Protein AF-A0A1R1BAN3-F1 (afdb_monomer)

Sequence (47 aa):
MSMTDYKERYRPQFHFTPATQWMNDPNGLVFFEGEYHLFYQFHPDGT

Mean predicted aligned error: 5.93 Å

Solvent-accessible surface area (backbone atoms only — not comparable to full-atom values): 3358 Å² total; per-residue (Å²): 132,88,76,66,78,72,83,52,94,83,58,68,72,83,57,94,71,70,98,65,65,46,71,67,59,79,35,77,77,41,78,56,99,92,42,82,46,78,45,57,47,71,40,92,85,41,128

Radius of gyration: 12.88 Å; Cα contacts (8 Å, |Δi|>4): 51; chains: 1; bounding box: 33×26×30 Å

pLDDT: mean 86.68, std 13.47, range [42.84, 97.88]

Structure (mmCIF, N/CA/C/O backbone):
data_AF-A0A1R1BAN3-F1
#
_entry.id   AF-A0A1R1BAN3-F1
#
loop_
_atom_site.group_PDB
_atom_site.id
_atom_site.type_symbol
_atom_site.label_atom_id
_atom_site.label_alt_id
_atom_site.label_comp_id
_atom_site.label_asym_id
_atom_site.label_entity_id
_atom_site.label_seq_id
_atom_site.pdbx_PDB_ins_code
_atom_site.Cartn_x
_atom_site.Cartn_y
_atom_site.Cartn_z
_atom_site.occupancy
_atom_site.B_iso_or_equiv
_atom_site.auth_seq_id
_atom_site.auth_comp_id
_atom_site.auth_asym_id
_atom_site.auth_atom_id
_atom_site.pdbx_PDB_model_num
ATOM 1 N N . MET A 1 1 ? 1.761 -19.768 7.821 1.00 42.84 1 MET A N 1
ATOM 2 C CA . MET A 1 1 ? 2.633 -18.577 7.784 1.00 42.84 1 MET A CA 1
ATOM 3 C C . MET A 1 1 ? 2.841 -18.250 6.315 1.00 42.84 1 MET A C 1
ATOM 5 O O . MET A 1 1 ? 3.418 -19.078 5.625 1.00 42.84 1 MET A O 1
ATOM 9 N N . SER A 1 2 ? 2.237 -17.177 5.800 1.00 50.03 2 SER A N 1
ATOM 10 C CA . SER A 1 2 ? 2.307 -16.863 4.365 1.00 50.03 2 SER A CA 1
ATOM 11 C C . SER A 1 2 ? 3.734 -16.442 4.014 1.00 50.03 2 SER A C 1
ATOM 13 O O . SER A 1 2 ? 4.232 -15.469 4.575 1.00 50.03 2 SER A O 1
ATOM 15 N N . MET A 1 3 ? 4.405 -17.212 3.156 1.00 55.41 3 MET A N 1
ATOM 16 C CA . MET A 1 3 ? 5.703 -16.849 2.594 1.00 55.41 3 MET A CA 1
ATOM 17 C C . MET A 1 3 ? 5.472 -15.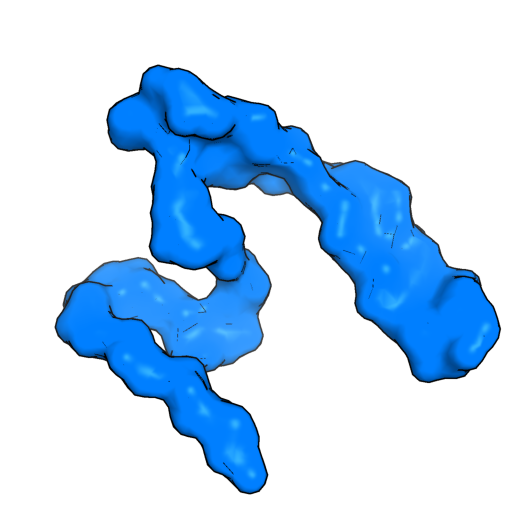696 1.618 1.00 55.41 3 MET A C 1
ATOM 19 O O . MET A 1 3 ? 4.905 -15.905 0.548 1.00 55.41 3 MET A O 1
ATOM 23 N N . THR A 1 4 ? 5.881 -14.477 1.955 1.00 63.06 4 THR A N 1
ATOM 24 C CA . THR A 1 4 ? 6.153 -13.496 0.903 1.00 63.06 4 THR A CA 1
ATOM 25 C C . THR A 1 4 ? 7.486 -13.902 0.284 1.00 63.06 4 THR A C 1
ATOM 27 O O . THR A 1 4 ? 8.546 -13.677 0.849 1.00 63.06 4 THR A O 1
ATOM 30 N N . ASP A 1 5 ? 7.403 -14.644 -0.820 1.00 70.56 5 ASP A N 1
ATOM 31 C CA . ASP A 1 5 ? 8.526 -15.333 -1.471 1.00 70.56 5 ASP A CA 1
ATOM 32 C C . ASP A 1 5 ? 8.998 -14.541 -2.707 1.00 70.56 5 ASP A C 1
ATOM 34 O O . ASP A 1 5 ? 9.187 -15.082 -3.801 1.00 70.56 5 ASP A O 1
ATOM 38 N N . TYR A 1 6 ? 9.103 -13.214 -2.569 1.00 81.00 6 TYR A N 1
ATOM 39 C CA . TYR A 1 6 ? 9.565 -12.361 -3.662 1.00 81.00 6 TYR A CA 1
ATOM 40 C C . TYR A 1 6 ? 11.080 -12.502 -3.806 1.00 81.00 6 TYR A C 1
ATOM 42 O O . TYR A 1 6 ? 11.836 -12.228 -2.871 1.00 81.00 6 TYR A O 1
ATOM 50 N N . LYS A 1 7 ? 11.531 -12.927 -4.988 1.00 88.50 7 LYS A N 1
ATOM 51 C CA . LYS A 1 7 ? 12.952 -13.187 -5.289 1.00 88.50 7 LYS A CA 1
ATOM 52 C C . LYS A 1 7 ? 13.681 -11.946 -5.797 1.00 88.50 7 LYS A C 1
ATOM 54 O O . LYS A 1 7 ? 14.902 -11.953 -5.951 1.00 88.50 7 LYS A O 1
ATOM 59 N N . GLU A 1 8 ? 12.942 -10.886 -6.094 1.00 90.38 8 GLU A N 1
ATOM 60 C CA . GLU A 1 8 ? 13.465 -9.642 -6.625 1.00 90.38 8 GLU A CA 1
ATOM 61 C C . GLU A 1 8 ? 14.228 -8.875 -5.542 1.00 90.38 8 GLU A C 1
ATOM 63 O O . GLU A 1 8 ? 13.691 -8.550 -4.484 1.00 90.38 8 GLU A O 1
ATOM 68 N N . ARG A 1 9 ? 15.482 -8.516 -5.842 1.00 92.00 9 ARG A N 1
ATOM 69 C CA . ARG A 1 9 ? 16.417 -7.871 -4.903 1.00 92.00 9 ARG A CA 1
ATOM 70 C C . ARG A 1 9 ? 15.845 -6.647 -4.181 1.00 92.00 9 ARG A C 1
ATOM 72 O O . ARG A 1 9 ? 16.239 -6.374 -3.051 1.00 92.00 9 ARG A O 1
ATOM 79 N N . TYR A 1 10 ? 14.976 -5.894 -4.849 1.00 92.31 10 TYR A N 1
ATOM 80 C CA . TYR A 1 10 ? 14.451 -4.620 -4.357 1.00 92.31 10 TYR A CA 1
ATOM 81 C C . TYR A 1 10 ? 12.973 -4.677 -3.967 1.00 92.31 10 TYR A C 1
ATOM 83 O O . TYR A 1 10 ? 12.423 -3.657 -3.557 1.00 92.31 10 TYR A O 1
ATOM 91 N N . ARG A 1 11 ? 12.319 -5.840 -4.081 1.00 91.81 11 ARG A N 1
ATOM 92 C CA . ARG A 1 11 ? 10.904 -5.965 -3.739 1.00 91.81 11 ARG A CA 1
ATOM 93 C C . ARG A 1 11 ? 10.746 -6.121 -2.222 1.00 91.81 11 ARG A C 1
ATOM 95 O O . ARG A 1 11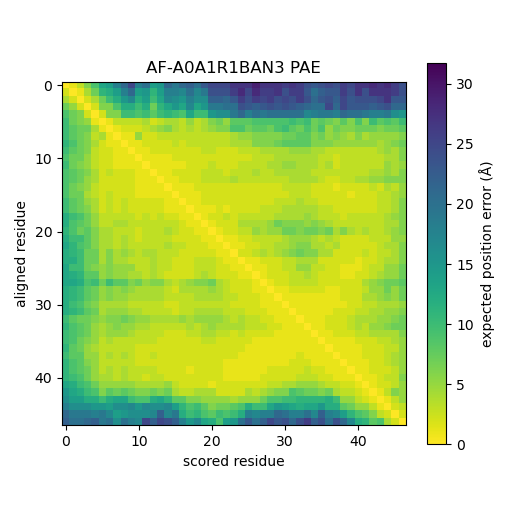 ? 11.344 -7.033 -1.641 1.00 91.81 11 ARG A O 1
ATOM 102 N N . PRO A 1 12 ? 9.978 -5.239 -1.553 1.00 92.31 12 PRO A N 1
ATOM 103 C CA . PRO A 1 12 ? 9.763 -5.343 -0.118 1.00 92.31 12 PRO A CA 1
ATOM 104 C C . PRO A 1 12 ? 9.069 -6.656 0.250 1.00 92.31 12 PRO A C 1
ATOM 106 O O . PRO A 1 12 ? 8.089 -7.046 -0.376 1.00 92.31 12 PRO A O 1
ATOM 109 N N . GLN A 1 13 ? 9.545 -7.305 1.311 1.00 90.81 13 GLN A N 1
ATOM 110 C CA . GLN A 1 13 ? 8.974 -8.574 1.785 1.00 90.81 13 GLN A CA 1
ATOM 111 C C . GLN A 1 13 ? 7.814 -8.368 2.772 1.00 90.81 13 GLN A C 1
ATOM 113 O O . GLN A 1 13 ? 6.973 -9.245 2.930 1.00 90.81 13 GLN A O 1
ATOM 118 N N . PHE A 1 14 ? 7.757 -7.203 3.429 1.00 91.50 14 PHE A N 1
ATOM 119 C CA . PHE A 1 14 ? 6.797 -6.908 4.505 1.00 91.50 14 PHE A CA 1
ATOM 120 C C . PHE A 1 14 ? 5.907 -5.690 4.241 1.00 91.50 14 PHE A C 1
ATOM 122 O O . PHE A 1 14 ? 4.927 -5.490 4.950 1.00 91.50 14 PHE A O 1
ATOM 129 N N . HIS A 1 15 ? 6.248 -4.861 3.254 1.00 92.31 15 HIS A N 1
ATOM 130 C CA . HIS A 1 15 ? 5.439 -3.698 2.895 1.00 92.31 15 HIS A CA 1
ATOM 131 C C . HIS A 1 15 ? 4.497 -4.072 1.757 1.00 92.31 15 HIS A C 1
ATOM 133 O O . HIS A 1 15 ? 4.885 -4.795 0.836 1.00 92.31 15 HIS A O 1
ATOM 139 N N . PHE A 1 16 ? 3.270 -3.559 1.815 1.00 91.75 16 PHE A N 1
ATOM 140 C CA . PHE A 1 16 ? 2.312 -3.735 0.736 1.00 91.75 16 PHE A CA 1
ATOM 141 C C . PHE A 1 16 ? 2.869 -3.154 -0.571 1.00 91.75 16 PHE A C 1
ATOM 143 O O . PHE A 1 16 ? 3.357 -2.026 -0.596 1.00 91.75 16 PHE A O 1
ATOM 150 N N . THR A 1 17 ? 2.786 -3.936 -1.645 1.00 92.19 17 THR A N 1
ATOM 151 C CA . THR A 1 17 ? 3.060 -3.525 -3.027 1.00 92.19 17 THR A CA 1
ATOM 152 C C . THR A 1 17 ? 2.107 -4.272 -3.964 1.00 92.19 17 THR A C 1
ATOM 154 O O . THR A 1 17 ? 1.756 -5.417 -3.654 1.00 92.19 17 THR A O 1
ATOM 157 N N . PRO A 1 18 ? 1.670 -3.688 -5.100 1.00 90.56 18 PRO A N 1
ATOM 158 C CA . PR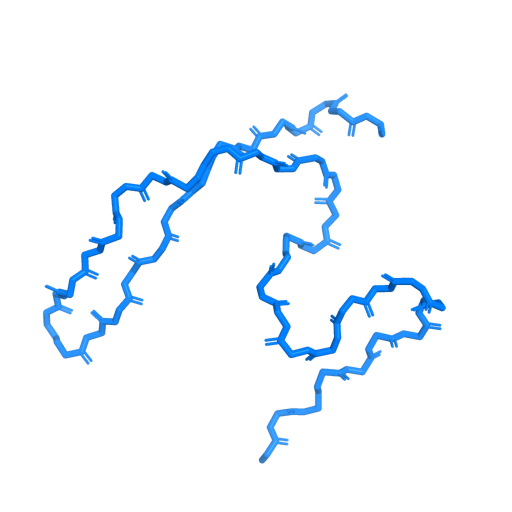O A 1 18 ? 0.903 -4.427 -6.091 1.00 90.56 18 PRO A CA 1
ATOM 159 C C . PRO A 1 18 ? 1.784 -5.540 -6.659 1.00 90.56 18 PRO A C 1
ATOM 161 O O . PRO A 1 18 ? 3.017 -5.455 -6.624 1.00 90.56 18 PRO A O 1
ATOM 164 N N . ALA A 1 19 ? 1.173 -6.602 -7.185 1.00 88.44 19 ALA A N 1
ATOM 165 C CA . ALA A 1 19 ? 1.914 -7.713 -7.787 1.00 88.44 19 ALA A CA 1
ATOM 166 C C . ALA A 1 19 ? 2.897 -7.219 -8.866 1.00 88.44 19 ALA A C 1
ATOM 168 O O . ALA A 1 19 ? 4.051 -7.637 -8.889 1.00 88.44 19 ALA A O 1
ATOM 169 N N . THR A 1 20 ? 2.456 -6.267 -9.685 1.00 85.62 20 THR A N 1
ATOM 170 C CA . THR A 1 20 ? 3.202 -5.652 -10.788 1.00 85.62 20 THR A CA 1
ATOM 171 C C . THR A 1 20 ? 2.729 -4.204 -11.010 1.00 85.62 20 THR A C 1
ATOM 173 O O . THR A 1 20 ? 1.783 -3.773 -10.355 1.00 85.62 20 THR A O 1
ATOM 176 N N . GLN A 1 21 ? 3.374 -3.475 -11.933 1.00 89.50 21 GLN A N 1
ATOM 177 C CA . GLN A 1 21 ? 3.066 -2.087 -12.328 1.00 89.50 21 GLN A CA 1
ATOM 178 C C . GLN A 1 21 ? 3.197 -1.035 -11.210 1.00 89.50 21 GLN A C 1
ATOM 180 O O . GLN A 1 21 ? 3.645 -1.299 -10.091 1.00 89.50 21 GLN A O 1
ATOM 185 N N . TRP A 1 22 ? 2.859 0.202 -11.572 1.00 88.44 22 TRP A N 1
ATOM 186 C CA . TRP A 1 22 ? 2.972 1.385 -10.739 1.00 88.44 22 TRP A CA 1
ATOM 187 C C . TRP A 1 22 ? 1.750 1.568 -9.831 1.00 88.44 22 TRP A C 1
ATOM 189 O O . TRP A 1 22 ? 0.601 1.550 -10.286 1.00 88.44 22 TRP A O 1
ATOM 199 N N . MET A 1 23 ? 2.023 1.826 -8.551 1.00 92.31 23 MET A N 1
ATOM 200 C CA . MET A 1 23 ? 1.063 2.414 -7.618 1.00 92.31 23 MET A CA 1
ATOM 201 C C . MET A 1 23 ? 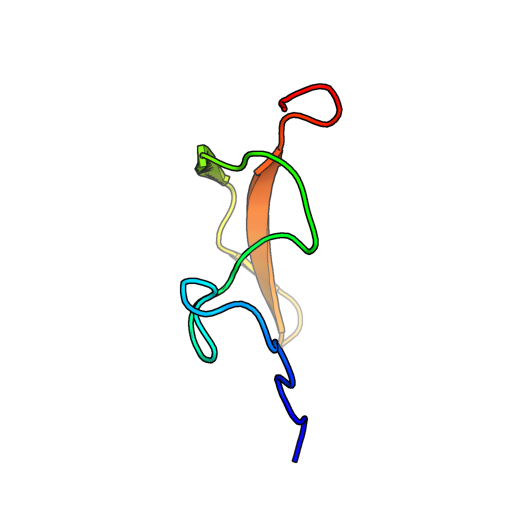1.589 3.735 -7.064 1.00 92.31 23 MET A C 1
ATOM 203 O O . MET A 1 23 ? 2.800 3.923 -6.939 1.00 92.31 23 MET A O 1
ATOM 207 N N . ASN A 1 24 ? 0.672 4.601 -6.654 1.00 89.31 24 ASN A N 1
ATOM 208 C CA . ASN A 1 24 ? 0.980 5.819 -5.912 1.00 89.31 24 ASN A CA 1
ATOM 209 C C . ASN A 1 24 ? 0.054 5.973 -4.698 1.00 89.31 24 ASN A C 1
ATOM 211 O O . ASN A 1 24 ? 0.218 5.242 -3.722 1.00 89.31 24 ASN A O 1
ATOM 215 N N . ASP A 1 25 ? -0.872 6.930 -4.719 1.00 94.56 25 ASP A N 1
ATOM 216 C CA . ASP A 1 25 ? -1.527 7.416 -3.510 1.00 94.56 25 ASP A CA 1
ATOM 217 C C . ASP A 1 25 ? -2.387 6.326 -2.852 1.00 94.56 25 ASP A C 1
ATOM 219 O O . ASP A 1 25 ? -3.196 5.689 -3.540 1.00 94.56 25 ASP A O 1
ATOM 223 N N . PRO A 1 26 ? -2.266 6.121 -1.528 1.00 92.56 26 PRO A N 1
ATOM 224 C CA . PRO A 1 26 ? -3.219 5.310 -0.791 1.00 92.56 26 PRO A CA 1
ATOM 225 C C . PRO A 1 26 ? -4.578 6.018 -0.759 1.00 92.56 26 PRO A C 1
ATOM 227 O O . PRO A 1 26 ? -4.680 7.198 -0.428 1.00 92.56 26 PRO A O 1
ATOM 230 N N . ASN A 1 27 ? -5.634 5.267 -1.051 1.00 94.88 27 ASN A N 1
ATOM 231 C CA . ASN A 1 27 ? -7.014 5.727 -1.059 1.00 94.88 27 ASN A CA 1
ATOM 232 C C . ASN A 1 27 ? -7.845 4.899 -0.072 1.00 94.88 27 ASN A C 1
ATOM 234 O O . ASN A 1 27 ? -7.662 3.691 0.053 1.00 94.88 27 ASN A O 1
ATOM 238 N N . GLY A 1 28 ? -8.801 5.537 0.604 1.00 92.06 28 GLY A N 1
ATOM 239 C CA . GLY A 1 28 ? -9.876 4.828 1.307 1.00 92.06 28 GLY A CA 1
ATOM 240 C C . GLY A 1 28 ? -9.427 3.779 2.330 1.00 92.06 28 GLY A C 1
ATOM 241 O O . GLY A 1 28 ? -10.022 2.709 2.376 1.00 92.06 28 GLY A O 1
ATOM 242 N N . LEU A 1 29 ? -8.397 4.058 3.138 1.00 93.31 29 LEU A N 1
ATOM 243 C CA . LEU A 1 29 ? -8.025 3.177 4.248 1.00 93.31 29 LEU A CA 1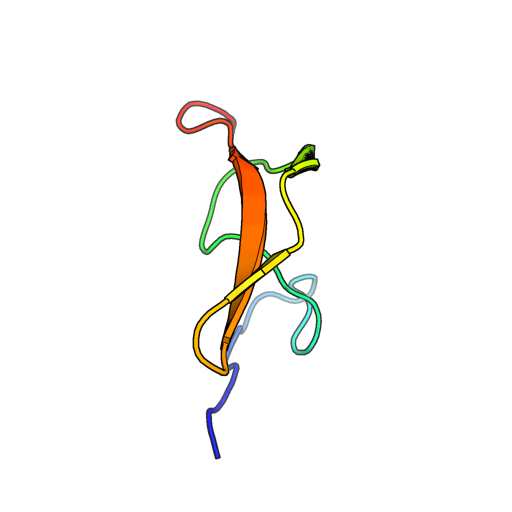
ATOM 244 C C . LEU A 1 29 ? -9.186 3.110 5.252 1.00 93.31 29 LEU A C 1
ATOM 246 O O . LEU A 1 29 ? -9.453 4.084 5.958 1.00 93.31 29 LEU A O 1
ATOM 250 N N . VAL A 1 30 ? -9.888 1.979 5.292 1.00 97.31 30 VAL A N 1
ATOM 251 C CA . VAL A 1 30 ? -11.123 1.813 6.070 1.00 97.31 30 VAL A CA 1
ATOM 252 C C . VAL A 1 30 ? -11.130 0.477 6.800 1.00 97.31 30 VAL A C 1
ATOM 254 O O . VAL A 1 30 ? -10.667 -0.533 6.278 1.00 97.31 30 VAL A O 1
ATOM 257 N N . PHE A 1 31 ? -11.662 0.478 8.020 1.00 97.31 31 PHE A N 1
ATOM 258 C CA . PHE A 1 31 ? -11.993 -0.744 8.743 1.00 97.31 31 PHE A CA 1
ATOM 259 C C . PHE A 1 31 ? -13.488 -1.026 8.589 1.00 97.31 31 PHE A C 1
ATOM 261 O O . PHE A 1 31 ? -14.308 -0.174 8.942 1.00 97.31 31 PHE A O 1
ATOM 268 N N . PHE A 1 32 ? -13.842 -2.193 8.055 1.00 97.50 32 PHE A N 1
ATOM 269 C CA . PHE A 1 32 ? -15.227 -2.584 7.797 1.00 97.50 32 PHE A CA 1
ATOM 270 C C . PHE A 1 32 ?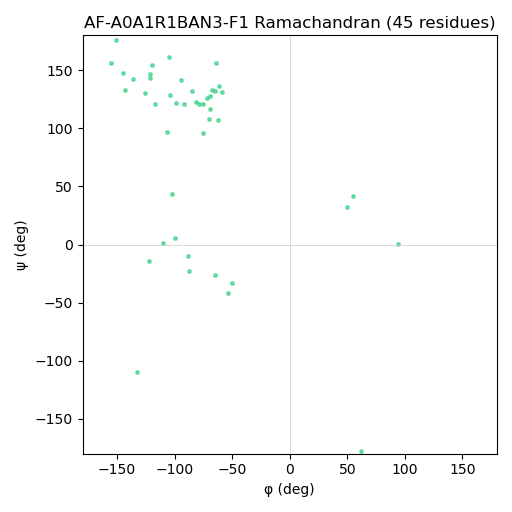 -15.407 -4.081 8.068 1.00 97.50 32 PHE A C 1
ATOM 272 O O . PHE A 1 32 ? -14.565 -4.884 7.694 1.00 97.50 32 PHE A O 1
ATOM 279 N N . GLU A 1 33 ? -16.470 -4.443 8.794 1.00 97.56 33 GLU A N 1
ATOM 280 C CA . GLU A 1 33 ? -16.843 -5.838 9.109 1.00 97.56 33 GLU A CA 1
ATOM 281 C C . GLU A 1 33 ? -15.716 -6.736 9.666 1.00 97.56 33 GLU A C 1
ATOM 283 O O . GLU A 1 33 ? -15.723 -7.950 9.490 1.00 97.56 33 GLU A O 1
ATOM 288 N N . GLY A 1 34 ? -14.771 -6.160 10.418 1.00 97.88 34 GLY A N 1
ATOM 289 C CA . GLY A 1 34 ? -13.660 -6.914 11.014 1.00 97.88 34 GLY A CA 1
ATOM 290 C C . GLY A 1 34 ? -12.380 -6.928 10.175 1.00 97.88 34 GLY A C 1
ATOM 291 O O . GLY A 1 34 ? -11.381 -7.494 10.620 1.00 97.88 34 GLY A O 1
ATOM 292 N N . GLU A 1 35 ? -12.377 -6.277 9.012 1.00 97.56 35 GLU A N 1
ATOM 293 C CA . GLU A 1 35 ? -11.264 -6.277 8.065 1.00 97.56 35 GLU A CA 1
ATOM 294 C C . GLU A 1 35 ? -10.746 -4.860 7.778 1.00 97.56 35 GLU A C 1
ATOM 296 O O . GLU A 1 35 ? -11.490 -3.878 7.761 1.00 97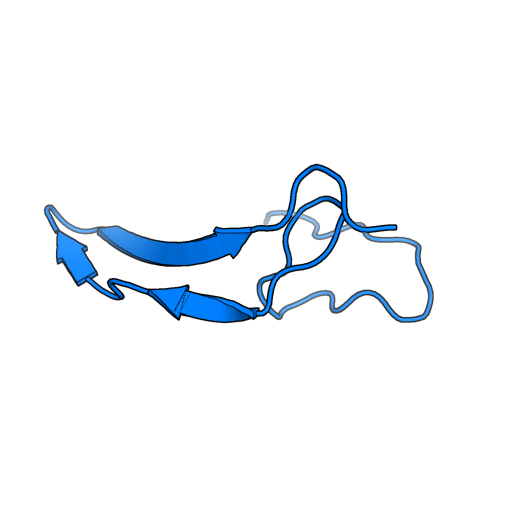.56 35 GLU A O 1
ATOM 301 N N . TYR A 1 36 ? -9.435 -4.749 7.548 1.00 97.12 36 TYR A N 1
ATOM 302 C CA . TYR A 1 36 ? -8.810 -3.523 7.053 1.00 97.12 36 TYR A CA 1
ATOM 303 C C . TYR A 1 36 ? -8.744 -3.567 5.527 1.00 97.12 36 TYR A C 1
ATOM 305 O O . TYR A 1 36 ? -8.086 -4.437 4.956 1.00 97.12 36 TYR A O 1
ATOM 313 N N . HIS A 1 37 ? -9.364 -2.590 4.873 1.00 96.69 37 HIS A N 1
ATOM 314 C CA . HIS A 1 37 ? -9.311 -2.409 3.429 1.00 96.69 37 HIS A CA 1
ATOM 315 C C . HIS A 1 37 ? -8.366 -1.258 3.085 1.00 96.69 37 HIS A C 1
ATOM 317 O O . HIS A 1 37 ? -8.495 -0.151 3.609 1.00 96.69 37 HIS A O 1
ATOM 323 N N . LEU A 1 38 ? -7.427 -1.522 2.179 1.00 95.81 38 LEU A N 1
ATOM 324 C CA . LEU A 1 38 ? -6.524 -0.533 1.600 1.00 95.81 38 LEU A CA 1
ATOM 325 C C . LEU A 1 38 ? -6.792 -0.459 0.096 1.00 95.81 38 LEU A C 1
ATOM 327 O O . LEU A 1 38 ? -6.617 -1.452 -0.609 1.00 95.81 38 LEU A O 1
ATOM 331 N N . PHE A 1 39 ? -7.163 0.722 -0.393 1.00 95.50 39 PHE A N 1
ATOM 332 C CA . PHE A 1 39 ? -7.186 1.021 -1.822 1.00 95.50 39 PHE A CA 1
ATOM 333 C C . PHE A 1 39 ? -5.986 1.903 -2.165 1.00 95.50 39 PHE A C 1
ATOM 335 O O . PHE A 1 39 ? -5.359 2.508 -1.297 1.00 95.50 39 PHE A O 1
ATOM 342 N N . TYR A 1 40 ? -5.633 1.964 -3.440 1.00 95.19 40 TYR A N 1
ATOM 343 C CA . TYR A 1 40 ? -4.530 2.782 -3.930 1.00 95.19 40 TYR A CA 1
ATOM 344 C C . TYR A 1 40 ? -4.761 3.116 -5.402 1.00 95.19 40 TYR A C 1
ATOM 346 O O . TYR A 1 40 ? -5.496 2.410 -6.097 1.00 95.19 40 TYR A O 1
ATOM 354 N N . GLN A 1 41 ? -4.165 4.204 -5.878 1.00 93.62 41 GLN A N 1
ATOM 355 C CA . GLN A 1 41 ? -4.129 4.500 -7.308 1.00 93.62 41 GLN A CA 1
ATOM 356 C C . GLN A 1 41 ? -3.215 3.490 -8.014 1.00 93.62 41 GLN A C 1
ATOM 358 O O . GLN A 1 41 ? -2.074 3.278 -7.602 1.00 93.62 41 GLN A O 1
ATOM 363 N N . PHE A 1 42 ? -3.7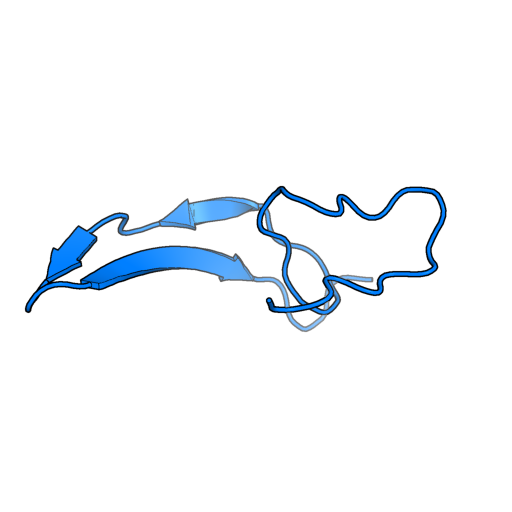36 2.854 -9.063 1.00 90.00 42 PHE A N 1
ATOM 364 C CA . PHE A 1 42 ? -3.051 1.828 -9.842 1.00 90.00 42 PHE A CA 1
ATOM 365 C C . PHE A 1 42 ? -3.049 2.215 -11.318 1.00 90.00 42 PHE A C 1
ATOM 367 O O . PHE A 1 42 ? -4.101 2.534 -11.875 1.00 90.00 42 PHE A O 1
ATOM 374 N N . HIS A 1 43 ? -1.878 2.164 -11.948 1.00 86.38 43 HIS A N 1
ATOM 375 C CA . HIS A 1 43 ? -1.717 2.451 -13.370 1.00 86.38 43 HIS A CA 1
ATOM 376 C C . HIS A 1 43 ? -1.470 1.143 -14.141 1.00 86.38 43 HIS A C 1
ATOM 378 O O . HIS A 1 43 ? -0.326 0.690 -14.197 1.00 86.38 43 HIS A O 1
ATOM 384 N N . PRO A 1 44 ? -2.509 0.533 -14.748 1.00 77.94 44 PRO A N 1
ATOM 385 C CA . PRO A 1 44 ? -2.396 -0.773 -15.407 1.00 77.94 44 PRO A CA 1
ATOM 386 C C . PRO A 1 44 ? -1.465 -0.767 -16.628 1.00 77.94 44 PRO A C 1
ATOM 388 O O . PRO A 1 44 ? -0.868 -1.793 -16.939 1.00 77.94 44 PRO A O 1
ATOM 391 N N . ASP A 1 45 ? -1.302 0.391 -17.271 1.00 82.12 45 ASP A N 1
ATOM 392 C CA . ASP A 1 45 ? -0.458 0.571 -18.459 1.00 82.12 45 ASP A CA 1
ATOM 393 C C . ASP A 1 45 ? 0.921 1.180 -18.130 1.00 82.12 45 ASP A C 1
ATOM 395 O O . ASP A 1 45 ? 1.690 1.520 -19.030 1.00 82.12 45 ASP A O 1
ATOM 399 N N . GLY A 1 46 ? 1.236 1.368 -16.843 1.00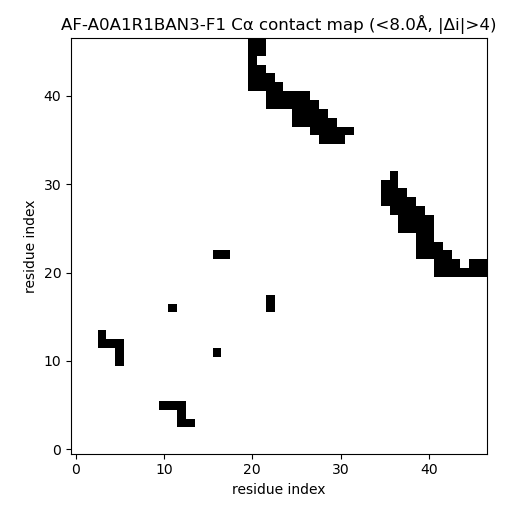 64.31 46 GLY A N 1
ATOM 400 C CA . GLY A 1 46 ? 2.518 1.915 -16.398 1.00 64.31 46 GLY A CA 1
ATOM 401 C C . GLY A 1 46 ? 3.622 0.857 -16.433 1.00 64.31 46 GLY A C 1
ATOM 402 O O . GLY A 1 46 ? 3.499 -0.173 -15.769 1.00 64.31 46 GLY A O 1
ATOM 403 N N . THR A 1 47 ? 4.684 1.117 -17.204 1.00 54.03 47 THR A N 1
ATOM 404 C CA . THR A 1 47 ? 5.925 0.316 -17.259 1.00 54.03 47 THR A CA 1
ATOM 405 C C . THR A 1 47 ? 6.743 0.409 -15.985 1.00 54.03 47 THR A C 1
ATOM 407 O O . THR A 1 47 ? 6.957 1.558 -15.534 1.00 54.03 47 THR A O 1
#

Secondary structure (DSSP, 8-state):
--------TTS-SSS---SSSEEEEEEEEEEETTEEEEEEEEETT--

Foldseek 3Di:
DDFLPDPDPPDDRPDDDPPDADWDDWDDQDDDPNDTDIDTDGDPPHD